Protein AF-A0A2D9FQQ4-F1 (afdb_monomer)

Solvent-accessible surface area (backbone atoms only — not comparable to full-atom values): 9667 Å² total; per-residue (Å²): 73,76,50,70,71,40,50,28,44,49,50,17,67,74,72,73,42,64,71,66,40,57,84,56,44,50,84,88,49,45,67,61,53,54,51,50,49,54,58,29,65,77,44,30,81,77,38,74,73,46,23,55,53,33,54,48,50,49,43,49,52,54,54,39,47,27,29,50,70,59,61,40,84,69,84,73,81,58,58,68,87,64,85,75,50,72,66,52,54,33,47,55,50,18,67,75,73,73,44,61,62,63,39,51,52,55,51,52,53,53,51,52,52,50,52,52,55,35,48,51,51,29,60,77,37,62,88,49,59,84,87,38,61,68,50,45,51,54,26,51,53,32,46,51,52,34,48,68,54,50,52,58,52,50,47,70,73,68,51,79,86,63,88,68,65,66,86,84,128

Structure (mmCIF, N/CA/C/O backbone):
data_AF-A0A2D9FQQ4-F1
#
_entry.id   AF-A0A2D9FQQ4-F1
#
loop_
_atom_site.group_PDB
_atom_site.id
_atom_site.type_symbol
_atom_site.label_atom_id
_atom_site.label_alt_id
_atom_site.label_comp_id
_atom_site.label_asym_id
_atom_site.label_entity_id
_atom_site.label_seq_id
_atom_site.pdbx_PDB_ins_code
_atom_site.Cartn_x
_atom_site.Cartn_y
_atom_site.Cartn_z
_atom_site.occupancy
_atom_site.B_iso_or_equiv
_atom_site.auth_seq_id
_atom_site.auth_comp_id
_atom_site.auth_asym_id
_atom_site.auth_atom_id
_atom_site.pdbx_PDB_model_num
ATOM 1 N N . MET A 1 1 ? -13.435 1.745 1.924 1.00 70.44 1 MET A N 1
ATOM 2 C CA . MET A 1 1 ? -13.498 1.678 3.393 1.00 70.44 1 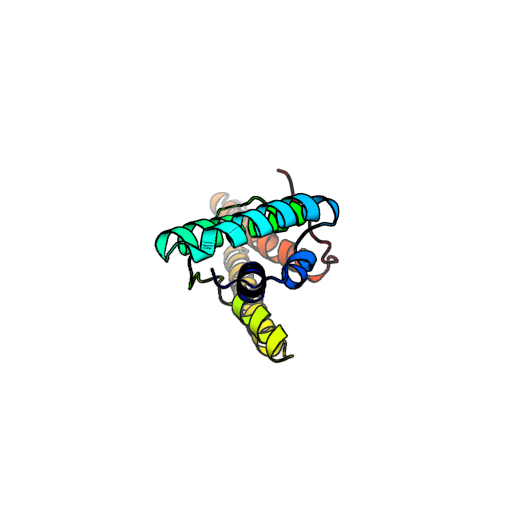MET A CA 1
ATOM 3 C C . MET A 1 1 ? -13.339 0.235 3.859 1.00 70.44 1 MET A C 1
ATOM 5 O O . MET A 1 1 ? -13.839 -0.103 4.917 1.00 70.44 1 MET A O 1
ATOM 9 N N . ASP A 1 2 ? -12.601 -0.590 3.109 1.00 77.31 2 ASP A N 1
ATOM 10 C CA . ASP A 1 2 ? -12.535 -2.038 3.360 1.00 77.31 2 ASP A CA 1
ATOM 11 C C . ASP A 1 2 ? -11.102 -2.498 3.645 1.00 77.31 2 ASP A C 1
ATOM 13 O O . ASP A 1 2 ? -10.856 -3.686 3.784 1.00 77.31 2 ASP A O 1
ATOM 17 N N . GLY A 1 3 ? -10.152 -1.558 3.711 1.00 82.69 3 GLY A N 1
ATOM 18 C CA . GLY A 1 3 ? -8.764 -1.868 4.032 1.00 82.69 3 GLY A CA 1
ATOM 19 C C . GLY A 1 3 ? -8.602 -2.261 5.505 1.00 82.69 3 GLY A C 1
ATOM 20 O O . GLY A 1 3 ? -9.404 -1.827 6.340 1.00 82.69 3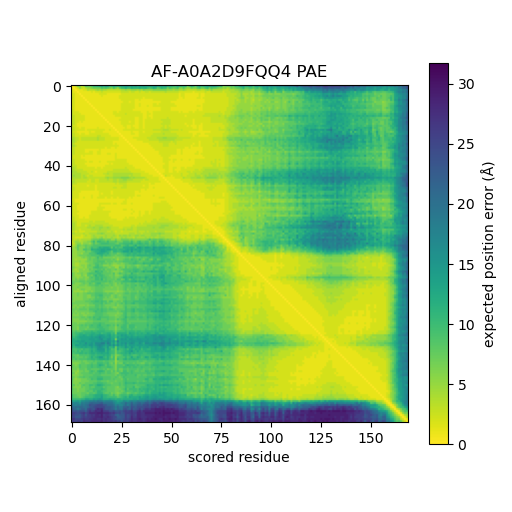 GLY A O 1
ATOM 21 N N . PRO A 1 4 ? -7.539 -3.006 5.841 1.00 88.12 4 PRO A N 1
ATOM 22 C CA . PRO A 1 4 ? -7.374 -3.641 7.151 1.00 88.12 4 PRO A CA 1
ATOM 23 C C . PRO A 1 4 ? -7.368 -2.637 8.316 1.00 88.12 4 PRO A C 1
ATOM 25 O O . PRO A 1 4 ? -7.992 -2.872 9.346 1.00 88.12 4 PRO A O 1
ATOM 28 N N . VAL A 1 5 ? -6.786 -1.451 8.113 1.00 93.38 5 VAL A N 1
ATOM 29 C CA . VAL A 1 5 ? -6.794 -0.352 9.097 1.00 93.38 5 VAL A CA 1
ATOM 30 C C . VAL A 1 5 ? -8.220 0.085 9.460 1.00 93.38 5 VAL A C 1
ATOM 32 O O . VAL A 1 5 ? -8.531 0.330 10.623 1.00 93.38 5 VAL A O 1
ATOM 35 N N . VAL A 1 6 ? -9.106 0.192 8.462 1.00 94.56 6 VAL A N 1
ATOM 36 C CA . VAL A 1 6 ? -10.500 0.615 8.677 1.00 94.56 6 VAL A CA 1
ATOM 37 C C . VAL A 1 6 ? -11.313 -0.510 9.312 1.00 94.56 6 VAL A C 1
ATOM 39 O O . VAL A 1 6 ? -12.157 -0.221 10.153 1.00 94.56 6 VAL A O 1
ATOM 42 N N . GLN A 1 7 ? -11.044 -1.771 8.967 1.00 93.38 7 GLN A N 1
ATOM 43 C CA . GLN A 1 7 ? -11.703 -2.926 9.586 1.00 93.38 7 GLN A CA 1
ATOM 44 C C . GLN A 1 7 ? -11.382 -3.036 11.086 1.00 93.38 7 GLN A C 1
ATOM 46 O O . GLN A 1 7 ? -12.281 -3.248 11.902 1.00 93.38 7 GLN A O 1
ATOM 51 N N . ASP A 1 8 ? -10.125 -2.816 11.478 1.00 96.75 8 ASP A N 1
ATOM 52 C CA . ASP A 1 8 ? -9.752 -2.784 12.896 1.00 96.75 8 ASP A CA 1
ATOM 53 C C . ASP A 1 8 ? -10.337 -1.561 13.616 1.00 96.75 8 ASP A C 1
ATOM 55 O O . ASP A 1 8 ? -10.793 -1.676 14.753 1.00 96.75 8 ASP A O 1
ATOM 59 N N . ALA A 1 9 ? -10.416 -0.404 12.949 1.00 97.56 9 ALA A N 1
ATOM 60 C CA . ALA A 1 9 ? -11.079 0.775 13.506 1.00 97.56 9 ALA A CA 1
ATOM 61 C C . ALA A 1 9 ? -12.597 0.573 13.687 1.00 97.56 9 ALA A C 1
ATOM 63 O O . ALA A 1 9 ? -13.163 1.024 14.683 1.00 97.56 9 ALA A O 1
ATOM 64 N N . GLN A 1 10 ? -13.263 -0.121 12.759 1.00 96.94 10 GLN A N 1
ATOM 65 C CA . GLN A 1 10 ? -14.665 -0.532 12.895 1.00 96.94 10 GLN A CA 1
ATOM 66 C C . GLN A 1 10 ? -14.841 -1.464 14.090 1.00 96.94 10 GLN A C 1
ATOM 68 O O . GLN A 1 10 ? -15.671 -1.190 14.955 1.00 96.94 10 GLN A O 1
ATOM 73 N N . THR A 1 11 ? -14.007 -2.503 14.171 1.00 97.50 11 THR A N 1
ATOM 74 C CA . THR A 1 11 ? -14.012 -3.463 15.281 1.00 97.50 11 THR A CA 1
ATOM 75 C C . THR A 1 11 ? -13.847 -2.742 16.614 1.00 97.50 11 THR A C 1
ATOM 77 O O . THR A 1 11 ? -14.638 -2.970 17.523 1.00 97.50 11 THR A O 1
ATOM 80 N N . ALA A 1 12 ? -12.893 -1.812 16.713 1.00 98.25 12 ALA A N 1
ATOM 81 C CA . ALA A 1 12 ? -12.661 -1.045 17.930 1.00 98.25 12 ALA A CA 1
ATOM 82 C C . ALA A 1 12 ? -13.887 -0.232 18.366 1.00 98.25 12 ALA A C 1
ATOM 84 O O . ALA A 1 12 ? -14.257 -0.231 19.540 1.00 98.25 12 ALA A O 1
ATOM 85 N N . LEU A 1 13 ? -14.562 0.440 17.427 1.00 98.19 13 LEU A N 1
ATOM 86 C CA . LEU A 1 13 ? -15.785 1.184 17.736 1.00 98.19 13 LEU A CA 1
ATOM 87 C C . LEU A 1 13 ? -16.946 0.264 18.135 1.00 98.19 13 LEU A C 1
ATOM 89 O O . LEU A 1 13 ? -17.755 0.635 18.985 1.00 98.19 13 LEU A O 1
ATOM 93 N N . GLU A 1 14 ? -17.072 -0.905 17.507 1.00 97.19 14 GLU A N 1
ATOM 94 C CA . GLU A 1 14 ? -18.126 -1.886 17.791 1.00 97.19 14 GLU A CA 1
ATOM 95 C C . GLU A 1 14 ? -17.964 -2.551 19.159 1.00 97.19 14 GLU A C 1
ATOM 97 O O . GLU A 1 14 ? -18.955 -2.735 19.868 1.00 97.19 14 GLU A O 1
ATOM 102 N N . THR A 1 15 ? -16.733 -2.885 19.545 1.00 97.56 15 THR A N 1
ATOM 103 C CA . THR A 1 15 ? -16.426 -3.538 20.824 1.00 97.56 15 THR A CA 1
ATOM 104 C C . THR A 1 15 ? -16.210 -2.549 21.965 1.00 97.56 15 THR A C 1
ATOM 106 O O . THR A 1 15 ? -16.318 -2.936 23.129 1.00 97.56 15 THR A O 1
ATOM 109 N N . GLY A 1 16 ? -15.909 -1.285 21.655 1.00 97.62 16 GLY A N 1
ATOM 110 C CA . GLY A 1 16 ? -15.450 -0.308 22.641 1.00 97.62 16 GLY A CA 1
ATOM 111 C C . GLY A 1 16 ? -14.020 -0.567 23.133 1.00 97.62 16 GLY A C 1
ATOM 112 O O . GLY A 1 16 ? -13.654 -0.064 24.192 1.00 97.62 16 GLY A O 1
ATOM 113 N N . ASP A 1 17 ? -13.222 -1.339 22.390 1.00 98.12 17 ASP A N 1
ATOM 114 C CA . ASP A 1 17 ? -11.833 -1.679 22.715 1.00 98.12 17 ASP A CA 1
ATOM 115 C C . ASP A 1 17 ? -10.881 -1.128 21.646 1.00 98.12 17 ASP A C 1
ATOM 117 O O . ASP A 1 17 ? -10.935 -1.542 20.491 1.00 98.12 17 ASP A O 1
ATOM 121 N N . LEU A 1 18 ? -9.985 -0.214 22.029 1.00 97.50 18 LEU A N 1
ATOM 122 C CA . LEU A 1 18 ? -9.053 0.431 21.102 1.00 97.50 18 LEU A CA 1
ATOM 123 C C . LEU A 1 18 ? -7.895 -0.480 20.654 1.00 97.50 18 LEU A C 1
ATOM 125 O O . LEU A 1 18 ? -7.237 -0.195 19.653 1.00 97.50 18 LEU A O 1
ATOM 129 N N . THR A 1 19 ? -7.658 -1.594 21.349 1.00 97.69 19 THR A N 1
ATOM 130 C CA . THR A 1 19 ? -6.504 -2.484 21.140 1.00 97.69 19 THR A CA 1
ATOM 131 C C . THR A 1 19 ? -6.244 -2.877 19.673 1.00 97.69 19 THR A C 1
ATOM 133 O O . THR A 1 19 ? -5.081 -2.841 19.263 1.00 97.69 19 THR A O 1
ATOM 136 N N . PRO A 1 20 ? -7.253 -3.199 18.831 1.00 97.19 20 PRO A N 1
ATOM 137 C CA . PRO A 1 20 ? -7.025 -3.556 17.426 1.00 97.19 20 PRO A CA 1
ATOM 138 C C . PRO A 1 20 ? -6.367 -2.448 16.591 1.00 97.19 20 PRO A C 1
ATOM 140 O O . PRO A 1 20 ? -5.702 -2.744 15.599 1.00 97.19 20 PRO A O 1
ATOM 143 N N . VAL A 1 21 ? -6.542 -1.181 16.983 1.00 97.62 21 VAL A N 1
ATOM 144 C CA . VAL A 1 21 ? -6.036 -0.009 16.256 1.00 97.62 21 VAL A CA 1
ATOM 145 C C . VAL A 1 21 ? -4.571 0.283 16.575 1.00 97.62 21 VAL A C 1
ATOM 147 O O . VAL A 1 21 ? -3.844 0.737 15.693 1.00 97.62 21 VAL A O 1
A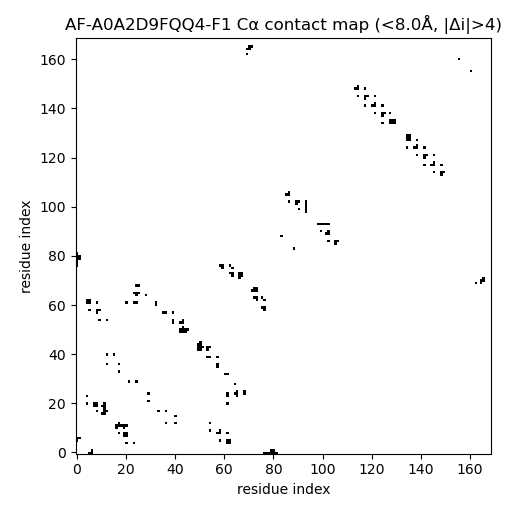TOM 150 N N . LEU A 1 22 ? -4.121 -0.004 17.801 1.00 96.69 22 LEU A N 1
ATOM 151 C CA . LEU A 1 22 ? -2.801 0.414 18.293 1.00 96.69 22 LEU A CA 1
ATOM 152 C C . LEU A 1 22 ? -1.640 -0.123 17.437 1.00 96.69 22 LEU A C 1
ATOM 154 O O . LEU A 1 22 ? -0.648 0.563 17.244 1.00 96.69 22 LEU A O 1
ATOM 158 N N . LYS A 1 23 ? -1.795 -1.299 16.814 1.00 95.38 23 LYS A N 1
ATOM 159 C CA . LYS A 1 23 ? -0.776 -1.888 15.920 1.00 95.38 23 LYS A CA 1
ATOM 160 C C . LYS A 1 23 ? -0.536 -1.114 14.612 1.00 95.38 23 LYS A C 1
ATOM 162 O O . LYS A 1 23 ? 0.406 -1.436 13.893 1.00 95.38 23 LYS A O 1
ATOM 167 N N . TRP A 1 24 ? -1.405 -0.166 14.256 1.00 96.81 24 TRP A N 1
ATOM 168 C CA . TRP A 1 24 ? -1.324 0.593 13.000 1.00 96.81 24 TRP A CA 1
ATOM 169 C C . TRP A 1 24 ? -0.663 1.966 13.151 1.00 96.81 24 TRP A C 1
ATOM 171 O O . TRP A 1 24 ? -0.436 2.637 12.143 1.00 96.81 24 TRP A O 1
ATOM 181 N N . ILE A 1 25 ? -0.389 2.394 14.380 1.00 96.62 25 ILE A N 1
ATOM 182 C CA . ILE A 1 25 ? 0.109 3.728 14.729 1.00 96.62 25 ILE A CA 1
ATOM 183 C C . ILE A 1 25 ? 1.398 3.608 15.552 1.00 96.62 25 ILE A C 1
ATOM 185 O O . ILE A 1 25 ? 1.776 2.510 15.953 1.00 96.62 25 ILE A O 1
ATOM 189 N N . THR A 1 26 ? 2.094 4.722 15.776 1.00 96.25 26 THR A N 1
ATOM 190 C CA . THR A 1 26 ? 3.249 4.757 16.691 1.00 96.25 26 THR A CA 1
ATOM 191 C C . THR A 1 26 ? 2.818 5.060 18.125 1.00 96.25 26 THR A C 1
ATOM 193 O O . THR A 1 26 ? 1.769 5.671 18.342 1.00 96.25 26 THR A O 1
ATOM 196 N N . ASP A 1 27 ? 3.662 4.709 19.099 1.00 95.56 27 ASP A N 1
ATOM 197 C CA . ASP A 1 27 ? 3.450 4.992 20.526 1.00 95.56 27 ASP A CA 1
ATOM 198 C C . ASP A 1 27 ? 3.165 6.488 20.784 1.00 95.56 27 ASP A C 1
ATOM 200 O O . ASP A 1 27 ? 2.337 6.851 21.618 1.00 95.56 27 ASP A O 1
ATOM 204 N N . GLU A 1 28 ? 3.803 7.396 20.035 1.00 95.56 28 GLU A N 1
ATOM 205 C CA . GLU A 1 28 ? 3.581 8.842 20.167 1.00 95.56 28 GLU A CA 1
ATOM 206 C C . GLU A 1 28 ? 2.205 9.302 19.660 1.00 95.56 28 GLU A C 1
ATOM 208 O O . GLU A 1 28 ? 1.737 10.378 20.040 1.00 95.56 28 GLU A O 1
ATOM 213 N N . GLN A 1 29 ? 1.565 8.518 18.790 1.00 97.25 29 GLN A N 1
ATOM 214 C CA . GLN A 1 29 ? 0.259 8.820 18.199 1.00 97.25 29 GLN A CA 1
ATOM 215 C C . GLN A 1 29 ? -0.908 8.295 19.050 1.00 97.25 29 GLN A C 1
ATOM 217 O O . GLN A 1 29 ? -2.042 8.743 18.861 1.00 97.25 29 GLN A O 1
ATOM 222 N N . GLU A 1 30 ? -0.656 7.381 19.995 1.00 97.38 30 GLU A N 1
ATOM 223 C CA . GLU A 1 30 ? -1.703 6.705 20.773 1.00 97.38 30 GLU A CA 1
ATOM 224 C C . GLU A 1 30 ? -2.620 7.680 21.517 1.00 97.38 30 GLU A C 1
ATOM 226 O O . GLU A 1 30 ? -3.840 7.547 21.446 1.00 97.38 30 GLU A O 1
ATOM 231 N N . ALA A 1 31 ? -2.057 8.708 22.159 1.00 97.56 31 ALA A N 1
ATOM 232 C CA . ALA A 1 31 ? -2.832 9.674 22.942 1.00 97.56 31 ALA A CA 1
ATOM 233 C C . ALA A 1 31 ? -3.863 10.446 22.093 1.00 97.56 31 ALA A C 1
ATOM 235 O O . ALA A 1 31 ? -4.962 10.761 22.562 1.00 97.56 31 ALA A O 1
ATOM 236 N N . GLU A 1 32 ? -3.527 10.751 20.834 1.00 97.62 32 GLU A N 1
ATOM 237 C CA . GLU A 1 32 ? -4.453 11.403 19.905 1.00 97.62 32 GLU A CA 1
ATOM 238 C C . GLU A 1 32 ? -5.597 10.455 19.530 1.00 97.62 32 GLU A C 1
ATOM 240 O O . GLU A 1 32 ? -6.768 10.839 19.577 1.00 97.62 32 GLU A O 1
ATOM 245 N N . VAL A 1 33 ? -5.268 9.202 19.206 1.00 98.00 33 VAL A N 1
ATOM 246 C CA . VAL A 1 33 ? -6.263 8.192 18.831 1.00 98.00 33 VAL A CA 1
ATOM 247 C C . VAL A 1 33 ? -7.190 7.868 19.997 1.00 98.00 33 VAL A C 1
ATOM 249 O O . VAL A 1 33 ? -8.401 7.805 19.794 1.00 98.00 33 VAL A O 1
ATOM 252 N N . GLU A 1 34 ? -6.658 7.719 21.209 1.00 98.31 34 GLU A N 1
ATOM 253 C CA . GLU A 1 34 ? -7.440 7.466 22.420 1.00 98.31 34 GLU A CA 1
ATOM 254 C C . GLU A 1 34 ? -8.431 8.601 22.703 1.00 98.31 34 GLU A C 1
ATOM 256 O O . GLU A 1 34 ? -9.594 8.351 23.029 1.00 98.31 34 GLU A O 1
ATOM 261 N N . THR A 1 35 ? -8.004 9.853 22.526 1.00 98.44 35 THR A N 1
ATOM 262 C CA . THR A 1 35 ? -8.880 11.019 22.700 1.00 98.44 35 THR A CA 1
ATOM 263 C C . THR A 1 35 ? -10.054 10.967 21.722 1.00 98.44 35 THR A C 1
ATOM 265 O O . THR A 1 35 ? -11.212 11.001 22.141 1.00 98.44 35 THR A O 1
ATOM 268 N N . VAL A 1 36 ? -9.772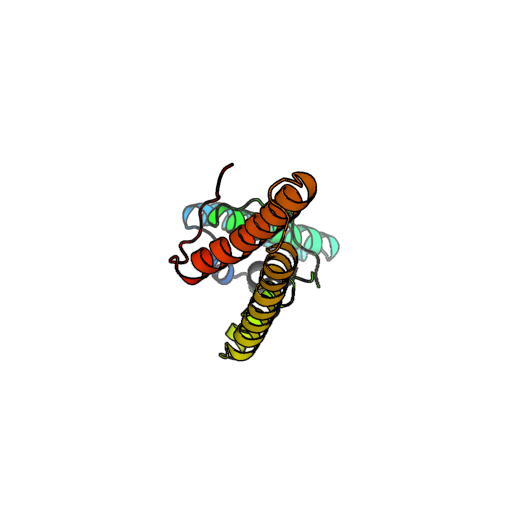 10.814 20.424 1.00 98.44 36 VAL A N 1
ATOM 269 C CA . VAL A 1 36 ? -10.817 10.774 19.387 1.00 98.44 36 VAL A CA 1
ATOM 270 C C . VAL A 1 36 ? -11.724 9.553 19.559 1.00 98.44 36 VAL A C 1
ATOM 272 O O . VAL A 1 36 ? -12.933 9.648 19.347 1.00 98.44 36 VAL A O 1
ATOM 275 N N . PHE A 1 37 ? -11.171 8.410 19.969 1.00 98.62 37 PHE A N 1
ATOM 276 C CA . PHE A 1 37 ? -11.934 7.194 20.232 1.00 98.62 37 PHE A CA 1
ATOM 277 C C . PHE A 1 37 ? -13.017 7.422 21.293 1.00 98.62 37 PHE A C 1
ATOM 279 O O . PHE A 1 37 ? -14.191 7.135 21.046 1.00 98.62 37 PHE A O 1
ATOM 286 N N . HIS A 1 38 ? -12.649 8.004 22.437 1.00 98.50 38 HIS A N 1
ATOM 287 C CA . HIS A 1 38 ? -13.597 8.315 23.506 1.00 98.50 38 HIS A CA 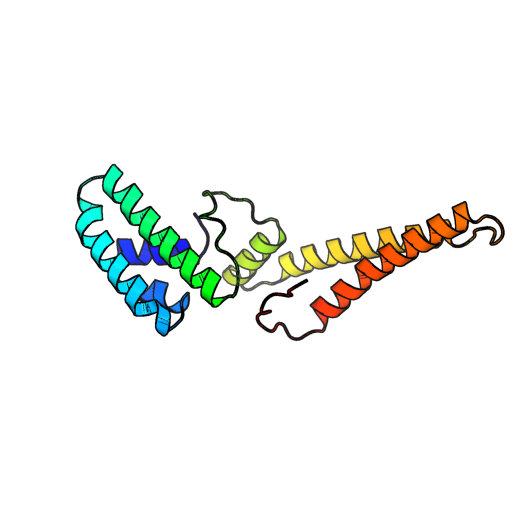1
ATOM 288 C C . HIS A 1 38 ? -14.652 9.341 23.071 1.00 98.50 38 HIS A C 1
ATOM 290 O O . HIS A 1 38 ? -15.846 9.120 23.282 1.00 98.50 38 HIS A O 1
ATOM 296 N N . GLU A 1 39 ? -14.243 10.419 22.392 1.00 98.19 39 GLU A N 1
ATOM 297 C CA . GLU A 1 39 ? -15.174 11.429 21.868 1.00 98.19 39 GLU A CA 1
ATOM 298 C C . GLU A 1 39 ? -16.208 10.822 20.906 1.00 98.19 39 GLU A C 1
ATOM 300 O O . GLU A 1 39 ? -17.389 11.183 20.935 1.00 98.19 39 GLU A O 1
ATOM 305 N N . VAL A 1 40 ? -15.786 9.875 20.064 1.00 98.44 40 VAL A N 1
ATOM 306 C CA . VAL A 1 40 ? -16.664 9.183 19.115 1.00 98.44 40 VAL A CA 1
ATOM 307 C C . VAL A 1 40 ? -17.625 8.239 19.836 1.00 98.44 40 VAL A C 1
ATOM 309 O O . VAL A 1 40 ? -18.822 8.260 19.528 1.00 98.44 40 VAL A O 1
ATOM 312 N N . LEU A 1 41 ? -17.160 7.459 20.818 1.00 98.06 41 LEU A N 1
ATOM 313 C CA . LEU A 1 41 ? -18.026 6.584 21.619 1.00 98.06 41 LEU A CA 1
ATOM 314 C C . LEU A 1 41 ? -19.139 7.366 22.341 1.00 98.06 41 LEU A C 1
ATOM 316 O O . LEU A 1 41 ? -20.289 6.919 22.350 1.00 98.06 41 LEU A O 1
ATOM 320 N N . ASP A 1 42 ? -18.840 8.565 22.848 1.00 97.94 42 ASP A N 1
ATOM 321 C CA . ASP A 1 42 ? -19.796 9.426 23.561 1.00 97.94 42 ASP A CA 1
ATOM 322 C C . ASP A 1 42 ? -20.958 9.934 22.689 1.00 97.94 42 ASP A C 1
ATOM 324 O O . ASP A 1 42 ? -22.047 10.264 23.188 1.00 97.94 42 ASP A O 1
ATOM 328 N N . ILE A 1 43 ? -20.744 10.053 21.375 1.00 97.44 43 ILE A N 1
ATOM 329 C CA . ILE A 1 43 ? -21.715 10.678 20.466 1.00 97.44 43 ILE A CA 1
ATOM 330 C C . ILE A 1 43 ? -22.323 9.713 19.453 1.00 97.44 43 ILE A C 1
ATOM 332 O O . ILE A 1 43 ? -23.458 9.948 19.028 1.00 97.44 43 ILE A O 1
ATOM 336 N N . ARG A 1 44 ? -21.634 8.627 19.079 1.00 97.00 44 ARG A N 1
ATOM 337 C CA . ARG A 1 44 ? -22.063 7.746 17.979 1.00 97.00 44 ARG A CA 1
ATOM 338 C C . ARG A 1 44 ? -23.426 7.093 18.218 1.00 97.00 44 ARG A C 1
ATOM 340 O O . ARG A 1 44 ? -24.171 6.869 17.272 1.00 97.00 44 ARG A O 1
ATOM 347 N N . GLY A 1 45 ? -23.813 6.887 19.478 1.00 95.06 45 GLY A N 1
ATOM 348 C CA . GLY A 1 45 ? -25.125 6.343 19.854 1.00 95.06 45 GLY A CA 1
ATOM 349 C C . GLY A 1 45 ? -26.312 7.308 19.706 1.00 95.06 45 GLY A C 1
ATOM 350 O O . GLY A 1 45 ? -27.453 6.901 19.909 1.00 95.06 45 GLY A O 1
ATOM 351 N N . LYS A 1 46 ? -26.093 8.586 19.358 1.00 96.50 46 LYS A N 1
ATOM 352 C CA . LYS A 1 46 ? -27.149 9.622 19.321 1.00 96.50 46 LYS A CA 1
ATOM 353 C C . LYS A 1 46 ? -28.000 9.619 18.040 1.00 96.5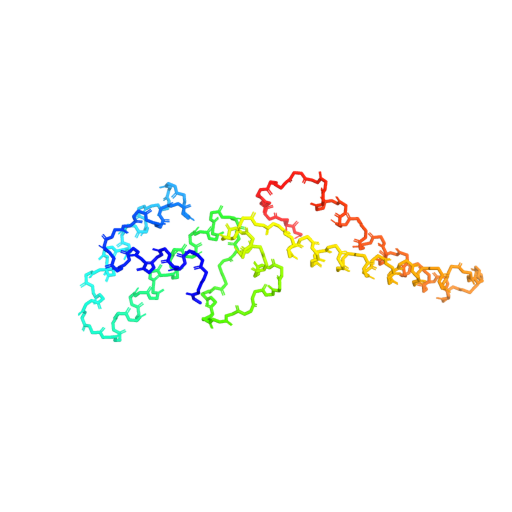0 46 LYS A C 1
ATOM 355 O O . LYS A 1 46 ? -28.856 10.488 17.875 1.00 96.50 46 LYS A O 1
ATOM 360 N N . GLY A 1 47 ? -27.783 8.658 17.143 1.00 96.94 47 GLY A N 1
ATOM 361 C CA . GLY A 1 47 ? -28.581 8.430 15.934 1.00 96.94 47 GLY A CA 1
ATOM 362 C C . GLY A 1 47 ? -27.724 8.139 14.702 1.00 96.94 47 GLY A C 1
ATOM 363 O O . GLY A 1 47 ? -26.548 8.488 14.659 1.00 96.94 47 GLY A O 1
ATOM 364 N N . GLU A 1 48 ? -28.328 7.552 13.666 1.00 96.00 48 GLU A N 1
ATOM 365 C CA . GLU A 1 48 ? -27.600 7.022 12.497 1.00 96.00 48 GLU A CA 1
ATOM 366 C C . GLU A 1 48 ? -26.735 8.061 11.767 1.00 96.00 48 GLU A C 1
ATOM 368 O O . GLU A 1 48 ? -25.624 7.761 11.333 1.00 96.00 48 GLU A O 1
ATOM 373 N N . ASN A 1 49 ? -27.219 9.298 11.619 1.00 96.25 49 ASN A N 1
ATOM 374 C CA . ASN A 1 49 ? -26.442 10.354 10.962 1.00 96.25 49 ASN A CA 1
ATOM 375 C C . ASN A 1 49 ? -25.243 10.795 11.811 1.00 96.25 49 ASN A C 1
ATOM 377 O O . ASN A 1 49 ? -24.188 11.091 11.258 1.00 96.25 49 ASN A O 1
ATOM 381 N N . VAL A 1 50 ? -25.397 10.820 13.140 1.00 97.31 50 VAL A N 1
ATOM 382 C CA . VAL A 1 50 ? -24.301 11.150 14.061 1.00 97.31 50 VAL A CA 1
ATOM 383 C C . VAL A 1 50 ? -23.270 10.030 14.045 1.00 97.31 50 VAL A C 1
ATOM 385 O O . VAL A 1 50 ? -22.088 10.314 13.889 1.00 97.31 50 VAL A O 1
ATOM 388 N N . GLN A 1 51 ? -23.720 8.773 14.101 1.00 97.06 51 GLN A N 1
ATOM 389 C CA . GLN A 1 51 ? -22.862 7.598 13.990 1.00 97.06 51 GLN A CA 1
ATOM 390 C C . GLN A 1 51 ? -22.010 7.644 12.721 1.00 97.06 51 GLN A C 1
ATOM 392 O O . GLN A 1 51 ? -20.794 7.552 12.799 1.00 97.06 51 GLN A O 1
ATOM 397 N N . LYS A 1 52 ? -22.620 7.870 11.550 1.00 95.62 52 LYS A N 1
ATOM 398 C CA . LYS A 1 52 ? -21.883 7.922 10.276 1.00 95.62 52 LYS A CA 1
ATOM 399 C C . LYS A 1 52 ? -20.789 8.988 10.260 1.00 95.62 52 LYS A C 1
ATOM 401 O O . LYS A 1 52 ? -19.726 8.748 9.696 1.00 95.62 52 LYS A O 1
ATOM 406 N N . VAL A 1 53 ? -21.051 10.164 10.829 1.00 97.44 53 VAL A N 1
ATOM 407 C CA . VAL A 1 53 ? -20.071 11.260 10.879 1.00 97.44 53 VAL A CA 1
ATOM 408 C C . VAL A 1 53 ? -18.969 10.964 11.896 1.00 97.44 53 VAL A C 1
ATOM 410 O O . VAL A 1 53 ? -17.799 11.153 11.579 1.00 97.44 53 VAL A O 1
ATOM 413 N N . ALA A 1 54 ? -19.331 10.473 13.082 1.00 97.88 54 ALA A N 1
ATOM 414 C CA . ALA A 1 54 ? -18.390 10.160 14.154 1.00 97.88 54 ALA A CA 1
ATOM 415 C C . ALA A 1 54 ? -17.474 8.981 13.781 1.00 97.88 54 ALA A C 1
ATOM 417 O O . ALA A 1 54 ? -16.254 9.103 13.852 1.00 97.88 54 ALA A O 1
ATOM 418 N N . ASP A 1 55 ? -18.049 7.884 13.281 1.00 97.56 55 ASP A N 1
ATOM 419 C CA . ASP A 1 55 ? -17.302 6.706 12.836 1.00 97.56 55 ASP A CA 1
ATOM 420 C C . ASP A 1 55 ? -16.355 7.083 11.682 1.00 97.56 55 ASP A C 1
ATOM 422 O O . ASP A 1 55 ? -15.170 6.754 11.706 1.00 97.56 55 ASP A O 1
ATOM 426 N N . ARG A 1 56 ? -16.832 7.870 10.704 1.00 96.25 56 ARG A N 1
ATOM 427 C CA . ARG A 1 56 ? -15.979 8.371 9.617 1.00 96.25 56 ARG A CA 1
ATOM 428 C C . ARG A 1 56 ? -14.829 9.233 10.134 1.00 96.25 56 ARG A C 1
ATOM 430 O O . ARG A 1 56 ? -13.716 9.075 9.645 1.00 96.25 56 ARG A O 1
ATOM 437 N N . HIS A 1 57 ? -15.081 10.126 11.089 1.00 97.44 57 HIS A N 1
ATOM 438 C CA . HIS A 1 57 ? -14.030 10.951 11.681 1.00 97.44 57 HIS A CA 1
ATOM 439 C C . HIS A 1 57 ? -12.937 10.089 12.326 1.00 97.44 57 HIS A C 1
ATOM 441 O O . HIS A 1 57 ? -11.755 10.320 12.073 1.00 97.44 57 HIS A O 1
ATOM 447 N N . PHE A 1 58 ? -13.322 9.048 13.070 1.00 98.31 58 PHE A N 1
ATOM 448 C CA . PHE A 1 58 ? -12.367 8.102 13.644 1.00 98.31 58 PHE A CA 1
ATOM 449 C C . PHE A 1 58 ? -11.538 7.398 12.562 1.00 98.31 58 PHE A C 1
ATOM 451 O O . PHE A 1 58 ? -10.310 7.379 12.635 1.00 98.31 58 PHE A O 1
ATOM 458 N N . PHE A 1 59 ? -12.188 6.891 11.511 1.00 97.69 59 PHE A N 1
ATOM 459 C CA . PHE A 1 59 ? -11.497 6.215 10.409 1.00 97.69 59 PHE A CA 1
ATOM 460 C C . PHE A 1 59 ? -10.503 7.141 9.697 1.00 97.69 59 PHE A C 1
ATOM 462 O O . PHE A 1 59 ? -9.383 6.730 9.400 1.00 97.69 59 PHE A O 1
ATOM 469 N N . GLU A 1 60 ? -10.889 8.393 9.429 1.00 96.75 60 GLU A N 1
ATOM 470 C CA . GLU A 1 60 ? -10.009 9.393 8.814 1.00 96.75 60 GLU A CA 1
ATOM 471 C C . GLU A 1 60 ? -8.782 9.677 9.695 1.00 96.75 60 GLU A C 1
ATOM 473 O O . GLU A 1 60 ? -7.668 9.763 9.176 1.00 96.75 60 GLU A O 1
ATOM 478 N N . THR A 1 61 ? -8.967 9.770 11.016 1.00 97.88 61 TH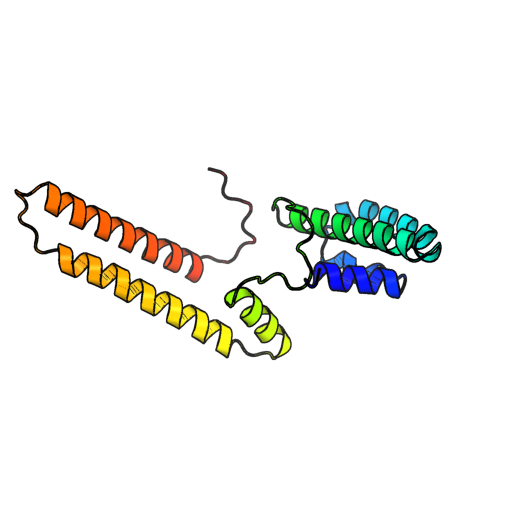R A N 1
ATOM 479 C CA . THR A 1 61 ? -7.880 9.982 11.983 1.00 97.88 61 THR A CA 1
ATOM 480 C C . THR A 1 61 ? -6.900 8.813 12.000 1.00 97.88 61 THR A C 1
ATOM 482 O O . THR A 1 61 ? -5.706 9.032 11.791 1.00 97.88 61 THR A O 1
ATOM 485 N N . VAL A 1 62 ? -7.383 7.578 12.169 1.00 97.62 62 VAL A N 1
ATOM 486 C CA . VAL A 1 62 ? -6.517 6.388 12.230 1.00 97.62 62 VAL A CA 1
ATOM 487 C C . VAL A 1 62 ? -5.755 6.197 10.918 1.00 97.62 62 VAL A C 1
ATOM 489 O O . VAL A 1 62 ? -4.541 6.012 10.928 1.00 97.62 62 VAL A O 1
ATOM 492 N N . VAL A 1 63 ? -6.431 6.317 9.769 1.00 96.38 63 VAL A N 1
ATOM 493 C CA . VAL A 1 63 ? -5.777 6.161 8.459 1.00 96.38 63 VAL A CA 1
ATOM 494 C C . VAL A 1 63 ? -4.744 7.259 8.214 1.00 96.38 63 VAL A C 1
ATOM 496 O O . VAL A 1 63 ? -3.680 6.977 7.666 1.00 96.38 63 VAL A O 1
ATOM 499 N N . ARG A 1 64 ? -5.013 8.506 8.619 1.00 97.19 64 ARG A N 1
ATOM 500 C CA . ARG A 1 64 ? -4.032 9.593 8.505 1.00 97.19 64 ARG A CA 1
ATOM 501 C C . ARG A 1 64 ? -2.784 9.312 9.342 1.00 97.19 64 ARG A C 1
ATOM 503 O O . ARG A 1 64 ? -1.683 9.501 8.831 1.00 97.19 64 ARG A O 1
ATOM 510 N N . LEU A 1 65 ? -2.950 8.885 10.593 1.00 97.06 65 LEU A N 1
ATOM 511 C CA . LEU A 1 65 ? -1.835 8.631 11.511 1.00 97.06 65 LEU A CA 1
ATOM 512 C C . LEU A 1 65 ? -0.997 7.428 11.075 1.00 97.06 65 LEU A C 1
ATOM 514 O O . LEU A 1 65 ? 0.225 7.539 11.013 1.00 97.06 65 LEU A O 1
ATOM 518 N N . HIS A 1 66 ? -1.644 6.347 10.641 1.00 95.94 66 HIS A N 1
ATOM 519 C CA . HIS A 1 66 ? -0.975 5.198 10.031 1.00 95.94 66 HIS A CA 1
ATOM 520 C C . HIS A 1 66 ? -0.132 5.604 8.812 1.00 95.94 66 HIS A C 1
ATOM 522 O O . HIS A 1 66 ? 1.059 5.311 8.727 1.00 95.94 66 HIS A O 1
ATOM 528 N N . ARG A 1 67 ? -0.716 6.391 7.897 1.00 93.81 67 ARG A N 1
ATOM 529 C CA . ARG A 1 67 ? -0.007 6.881 6.705 1.00 93.81 67 ARG A CA 1
ATOM 530 C C . ARG A 1 67 ? 1.181 7.765 7.074 1.00 93.81 67 ARG A C 1
ATOM 532 O O . ARG A 1 67 ? 2.231 7.646 6.450 1.00 93.81 67 ARG A O 1
ATOM 539 N N . GLN A 1 68 ? 1.030 8.604 8.098 1.00 93.00 68 GLN A N 1
ATOM 540 C CA . GLN A 1 68 ? 2.113 9.417 8.643 1.00 93.00 68 GLN A CA 1
ATOM 541 C C . GLN A 1 68 ? 3.238 8.558 9.241 1.00 93.00 68 GLN A C 1
ATOM 543 O O . GLN A 1 68 ? 4.402 8.881 9.015 1.00 93.00 68 GLN A O 1
ATOM 548 N N . ALA A 1 69 ? 2.914 7.469 9.946 1.00 90.38 69 ALA A N 1
ATOM 549 C CA . ALA A 1 69 ? 3.898 6.525 10.483 1.00 90.38 69 ALA A CA 1
ATOM 550 C C . ALA A 1 69 ? 4.700 5.829 9.367 1.00 90.38 69 ALA A C 1
ATOM 552 O O . ALA A 1 69 ? 5.888 5.566 9.521 1.00 90.38 69 ALA A O 1
ATOM 553 N N . GLU A 1 70 ? 4.082 5.617 8.204 1.00 87.88 70 GLU A N 1
ATOM 554 C CA . GLU A 1 70 ? 4.748 5.112 6.997 1.00 87.88 70 GLU A CA 1
ATOM 555 C C . GLU A 1 70 ? 5.485 6.195 6.183 1.00 87.88 70 GLU A C 1
ATOM 557 O O . GLU A 1 70 ? 6.008 5.904 5.109 1.00 87.88 70 GLU A O 1
ATOM 562 N N . GLY A 1 71 ? 5.492 7.458 6.628 1.00 88.12 71 GLY A N 1
ATOM 563 C CA . GLY A 1 71 ? 6.082 8.572 5.875 1.00 88.12 71 GLY A CA 1
ATOM 564 C C . GLY A 1 71 ? 5.336 8.914 4.576 1.00 88.12 71 GLY A C 1
ATOM 565 O O . GLY A 1 71 ? 5.903 9.529 3.673 1.00 88.12 71 GLY A O 1
ATOM 566 N N . ALA A 1 72 ? 4.067 8.519 4.460 1.00 87.88 72 ALA A N 1
ATOM 567 C CA . ALA A 1 72 ? 3.252 8.668 3.262 1.00 87.88 72 ALA A CA 1
ATOM 568 C C . ALA A 1 72 ? 2.142 9.723 3.435 1.00 87.88 72 ALA A C 1
ATOM 570 O O . ALA A 1 72 ? 1.562 9.866 4.515 1.00 87.88 72 ALA A O 1
ATOM 571 N N . PRO A 1 73 ? 1.766 10.447 2.365 1.00 87.50 73 PRO A N 1
ATOM 572 C CA . PRO A 1 73 ? 0.711 11.448 2.445 1.00 87.50 73 PRO A CA 1
ATOM 573 C C . PRO A 1 73 ? -0.672 10.809 2.631 1.00 87.50 73 PRO A C 1
ATOM 575 O O . PRO A 1 73 ? -1.030 9.819 1.984 1.00 87.50 73 PRO A O 1
ATOM 578 N N . TYR A 1 74 ? -1.506 11.437 3.458 1.00 90.94 74 TYR A N 1
ATOM 579 C CA . TYR A 1 74 ? -2.920 11.093 3.558 1.00 90.94 74 TYR A CA 1
ATOM 580 C C . TYR A 1 74 ? -3.701 11.664 2.364 1.00 90.94 74 TYR A C 1
ATOM 582 O O . TYR A 1 74 ? -3.730 12.873 2.148 1.00 90.94 74 TYR A O 1
ATOM 590 N N . THR A 1 75 ? -4.363 10.793 1.594 1.00 89.25 75 THR A N 1
ATOM 591 C CA . THR A 1 75 ? -5.129 11.169 0.384 1.00 89.25 75 THR A CA 1
ATOM 592 C C . THR A 1 75 ? -6.639 10.959 0.533 1.00 89.25 75 THR A C 1
ATOM 594 O O . THR A 1 75 ? -7.351 10.798 -0.461 1.00 89.25 75 THR A O 1
ATOM 597 N N . GLY A 1 76 ? -7.133 10.954 1.773 1.00 90.12 76 GLY A N 1
ATOM 598 C CA . GLY A 1 76 ? -8.528 10.657 2.089 1.00 90.12 76 GLY A CA 1
ATOM 599 C C . GLY A 1 76 ? -8.808 9.160 2.247 1.00 90.12 76 GLY A C 1
ATOM 600 O O . GLY A 1 76 ? -8.048 8.307 1.781 1.00 90.12 76 GLY A O 1
ATOM 601 N N . LEU A 1 77 ? -9.942 8.837 2.873 1.00 88.50 77 LEU A N 1
ATOM 602 C CA . LEU A 1 77 ? -10.469 7.475 2.880 1.00 88.50 77 LEU A CA 1
ATOM 603 C C . LEU A 1 77 ? -10.874 7.057 1.471 1.00 88.50 77 LEU A C 1
ATOM 605 O O . LEU A 1 77 ? -11.652 7.736 0.795 1.00 88.50 77 LEU A O 1
ATOM 609 N N . LYS A 1 78 ? -10.385 5.895 1.042 1.00 84.81 78 LYS A N 1
ATOM 610 C CA . LYS A 1 78 ? -10.819 5.298 -0.219 1.00 84.81 78 LYS A CA 1
ATOM 611 C C . LYS A 1 78 ? -12.262 4.781 -0.081 1.00 84.81 78 LYS A C 1
ATOM 613 O O . LYS A 1 78 ? -12.589 4.192 0.960 1.00 84.81 78 LYS A O 1
ATOM 618 N N . PRO A 1 79 ? -13.137 4.979 -1.088 1.00 82.38 79 PRO A N 1
ATOM 619 C CA . PRO A 1 79 ? -14.492 4.424 -1.092 1.00 82.38 79 PRO A CA 1
ATOM 620 C C . PRO A 1 79 ? -14.513 2.912 -0.836 1.00 82.38 79 PRO A C 1
ATOM 622 O O . PRO A 1 79 ? -13.517 2.219 -1.045 1.00 82.38 79 PRO A O 1
ATOM 625 N N . ALA A 1 80 ? -15.627 2.386 -0.328 1.00 75.81 80 ALA A N 1
ATOM 626 C CA . ALA A 1 80 ? -15.822 0.935 -0.308 1.00 75.81 80 ALA A CA 1
ATOM 627 C C . ALA A 1 80 ? -15.838 0.386 -1.746 1.00 75.81 80 ALA A C 1
ATOM 629 O O . ALA A 1 80 ? -16.321 1.069 -2.650 1.00 75.81 80 ALA A O 1
ATOM 630 N N . GLY A 1 81 ? -15.267 -0.798 -1.956 1.00 75.00 81 GLY A N 1
ATOM 631 C CA . GLY A 1 81 ? -15.091 -1.408 -3.274 1.00 75.00 81 GLY A CA 1
ATOM 632 C C . GLY A 1 81 ? -14.058 -0.708 -4.162 1.00 75.00 81 GLY A C 1
ATOM 633 O O . GLY A 1 81 ? -14.154 -0.795 -5.383 1.00 75.00 81 GLY A O 1
ATOM 634 N N . THR A 1 82 ? -13.100 0.025 -3.579 1.00 79.19 82 THR A N 1
ATOM 635 C CA . THR A 1 82 ? -11.980 0.576 -4.360 1.00 79.19 82 THR A CA 1
ATOM 636 C C . THR A 1 82 ? -11.165 -0.571 -4.944 1.00 79.19 82 THR A C 1
ATOM 638 O O . THR A 1 82 ? -10.694 -1.427 -4.204 1.00 79.19 82 THR A O 1
ATOM 641 N N . ASP A 1 83 ? -10.982 -0.562 -6.263 1.00 80.88 83 ASP A N 1
ATOM 642 C CA . ASP A 1 83 ? -10.072 -1.479 -6.939 1.00 80.88 83 ASP A CA 1
ATOM 643 C C . ASP A 1 83 ? -8.624 -1.053 -6.656 1.00 80.88 83 ASP A C 1
ATOM 645 O O . ASP A 1 83 ? -8.155 -0.021 -7.143 1.00 80.88 83 ASP A O 1
ATOM 649 N N . PHE A 1 84 ? -7.937 -1.828 -5.817 1.00 78.12 84 PHE A N 1
ATOM 650 C CA . PHE A 1 84 ? -6.514 -1.654 -5.512 1.00 78.12 84 PHE A CA 1
ATOM 651 C C . PHE A 1 84 ? -5.606 -2.327 -6.553 1.00 78.12 84 PHE A C 1
ATOM 653 O O . PHE A 1 84 ? -4.380 -2.255 -6.465 1.00 78.12 84 PHE A O 1
ATOM 660 N N . GLY A 1 85 ? -6.203 -2.933 -7.578 1.00 86.06 85 GLY A N 1
ATOM 661 C CA . GLY A 1 85 ? -5.519 -3.655 -8.627 1.00 86.06 85 GLY A CA 1
ATOM 662 C C . GLY A 1 85 ? -5.188 -5.095 -8.230 1.00 86.06 85 GLY A C 1
ATOM 663 O O . GLY A 1 85 ? -5.128 -5.451 -7.051 1.00 86.06 85 GLY A O 1
ATOM 664 N N . PRO A 1 86 ? -4.900 -5.941 -9.231 1.00 89.00 86 PRO A N 1
ATOM 665 C CA . PRO A 1 86 ? -4.797 -7.385 -9.046 1.00 89.00 86 PRO A CA 1
ATOM 666 C C . PRO A 1 86 ? -3.624 -7.805 -8.152 1.00 89.00 86 PRO A C 1
ATOM 668 O O . PRO A 1 86 ? -3.681 -8.865 -7.542 1.00 89.00 86 PRO A O 1
ATOM 671 N N . ALA A 1 87 ? -2.563 -6.995 -8.063 1.00 90.62 87 ALA A N 1
ATOM 672 C CA . ALA A 1 87 ? -1.385 -7.326 -7.263 1.00 90.62 87 ALA A CA 1
ATOM 673 C C . ALA A 1 87 ? -1.647 -7.207 -5.758 1.00 90.62 87 ALA A C 1
ATOM 675 O O . ALA A 1 87 ? -1.225 -8.080 -5.008 1.00 90.62 87 ALA A O 1
ATOM 676 N N . ILE A 1 88 ? -2.357 -6.156 -5.332 1.00 87.69 88 ILE A N 1
ATOM 677 C CA . ILE A 1 88 ? -2.707 -5.955 -3.921 1.00 87.69 88 ILE A CA 1
ATOM 678 C C . ILE A 1 88 ? -3.748 -6.992 -3.505 1.00 87.69 88 ILE A C 1
ATOM 680 O O . ILE A 1 88 ? -3.545 -7.677 -2.512 1.00 87.69 88 ILE A O 1
ATOM 684 N N . THR A 1 89 ? -4.789 -7.197 -4.319 1.00 87.56 89 THR A N 1
ATOM 685 C CA . THR A 1 89 ? -5.802 -8.229 -4.052 1.00 87.56 89 THR A CA 1
ATOM 686 C C . THR A 1 89 ? -5.185 -9.621 -3.910 1.00 87.56 89 THR A C 1
ATOM 688 O O . THR A 1 89 ? -5.456 -10.303 -2.929 1.00 87.56 89 THR A O 1
ATOM 691 N N . ALA A 1 90 ? -4.305 -10.029 -4.832 1.00 91.62 90 ALA A N 1
ATOM 692 C CA . ALA A 1 90 ? -3.642 -11.329 -4.735 1.00 91.62 90 ALA A CA 1
ATOM 693 C C . ALA A 1 90 ? -2.721 -11.432 -3.505 1.00 91.62 90 ALA A C 1
ATOM 695 O O . ALA A 1 90 ? -2.573 -12.515 -2.944 1.00 91.62 90 ALA A O 1
ATOM 696 N N . ALA A 1 91 ? -2.084 -10.330 -3.090 1.00 91.94 91 ALA A N 1
ATOM 697 C CA . ALA A 1 91 ? -1.230 -10.309 -1.905 1.00 91.94 91 ALA A CA 1
ATOM 698 C C . ALA A 1 91 ? -2.039 -10.467 -0.610 1.00 91.94 91 ALA A C 1
ATOM 700 O O . ALA A 1 91 ? -1.638 -11.248 0.251 1.00 91.94 91 ALA A O 1
ATOM 701 N N . ASP A 1 92 ? -3.185 -9.793 -0.501 1.00 88.44 92 ASP A N 1
ATOM 702 C CA . ASP A 1 92 ? -4.099 -9.944 0.635 1.00 88.44 92 ASP A CA 1
ATOM 703 C C . ASP A 1 92 ? -4.632 -11.386 0.714 1.00 88.44 92 ASP A C 1
ATOM 705 O O . ASP A 1 92 ? -4.525 -12.035 1.756 1.00 88.44 92 ASP A O 1
ATOM 709 N N . GLU A 1 93 ? -5.097 -11.947 -0.409 1.00 89.62 93 GLU A N 1
ATOM 710 C CA . GLU A 1 93 ? -5.562 -13.340 -0.475 1.00 89.62 93 GLU A CA 1
ATOM 711 C C . GLU A 1 93 ? -4.456 -14.339 -0.099 1.00 89.62 93 GLU A C 1
ATOM 713 O O . GLU A 1 93 ? -4.719 -15.317 0.603 1.00 89.62 93 GLU A O 1
ATOM 718 N N . ALA A 1 94 ? -3.210 -14.090 -0.520 1.00 95.00 94 ALA A N 1
ATOM 719 C CA . ALA A 1 94 ? -2.064 -14.931 -0.182 1.00 95.00 94 ALA A CA 1
ATOM 720 C C . ALA A 1 94 ? -1.782 -14.977 1.328 1.00 95.00 94 ALA A C 1
ATOM 722 O O . ALA A 1 94 ? -1.367 -16.018 1.845 1.00 95.00 94 ALA A O 1
ATOM 723 N N . LEU A 1 95 ? -2.008 -13.869 2.042 1.00 92.56 95 LEU A N 1
ATOM 724 C CA . LEU A 1 95 ? -1.882 -13.818 3.499 1.00 92.56 95 LEU A CA 1
ATOM 725 C C . LEU A 1 95 ? -3.001 -14.604 4.190 1.00 92.56 95 LEU A C 1
ATOM 727 O O . LEU A 1 95 ? -2.739 -15.298 5.172 1.00 92.56 95 LEU A O 1
ATOM 731 N N . GLU A 1 96 ? -4.225 -14.537 3.667 1.00 89.38 96 GLU A N 1
ATOM 732 C CA . GLU A 1 96 ? -5.375 -15.256 4.223 1.00 89.38 96 GLU A CA 1
ATOM 733 C C . GLU A 1 96 ? -5.293 -16.771 3.997 1.00 89.38 96 GLU A C 1
ATOM 735 O O . GLU A 1 96 ? -5.568 -17.563 4.902 1.00 89.38 96 GLU A O 1
ATOM 740 N N . ASN A 1 97 ? -4.917 -17.194 2.788 1.00 93.69 97 ASN A N 1
ATOM 741 C CA . ASN A 1 97 ? -4.903 -18.604 2.397 1.00 93.69 97 ASN A CA 1
ATOM 742 C C . ASN A 1 97 ? -3.537 -19.291 2.605 1.00 93.69 97 ASN A C 1
ATOM 744 O O . ASN A 1 97 ? -3.439 -20.515 2.476 1.00 93.69 97 ASN A O 1
ATOM 748 N N . GLY A 1 98 ? -2.492 -18.525 2.935 1.00 95.44 98 GLY A N 1
ATOM 749 C CA . GLY A 1 98 ? -1.133 -19.019 3.161 1.00 95.44 98 GLY A CA 1
ATOM 750 C C . GLY A 1 98 ? -0.398 -19.468 1.891 1.00 95.44 98 GLY A C 1
ATOM 751 O O . GLY A 1 98 ? 0.503 -20.304 1.976 1.00 95.44 98 GLY A O 1
ATOM 752 N N . SER A 1 99 ? -0.775 -18.961 0.714 1.00 96.81 99 SER A N 1
ATOM 753 C CA . SER A 1 99 ? -0.234 -19.366 -0.587 1.00 96.81 99 SER A CA 1
ATOM 754 C C . SER A 1 99 ? 0.158 -18.171 -1.453 1.00 96.81 99 SER A C 1
ATOM 756 O O . SER A 1 99 ? -0.674 -17.389 -1.894 1.00 96.81 99 SER A O 1
ATOM 758 N N . LEU A 1 100 ? 1.439 -18.099 -1.821 1.00 96.19 100 LEU A N 1
ATOM 759 C CA . LEU A 1 100 ? 1.975 -17.073 -2.726 1.00 96.19 100 LEU A CA 1
ATOM 760 C C . LEU A 1 100 ? 1.709 -17.369 -4.219 1.00 96.19 100 LEU A C 1
ATOM 762 O O . LEU A 1 100 ? 2.193 -16.646 -5.087 1.00 96.19 100 LEU A O 1
ATOM 766 N N . ALA A 1 101 ? 1.005 -18.455 -4.551 1.00 96.88 101 ALA A N 1
ATOM 767 C CA . ALA A 1 101 ? 0.926 -18.964 -5.923 1.00 96.88 101 ALA A CA 1
ATOM 768 C C . ALA A 1 101 ? 0.386 -17.928 -6.928 1.00 96.88 101 ALA A C 1
ATOM 770 O O . ALA A 1 101 ? 1.008 -17.712 -7.972 1.00 96.88 101 ALA A O 1
ATOM 771 N N . ASP A 1 102 ? -0.715 -17.255 -6.588 1.00 95.12 102 ASP A N 1
ATOM 772 C CA . ASP A 1 102 ? -1.368 -16.292 -7.480 1.00 95.12 102 ASP A CA 1
ATOM 773 C C . ASP A 1 102 ? -0.555 -14.999 -7.615 1.00 95.12 102 ASP A C 1
ATOM 775 O O . ASP A 1 102 ? -0.368 -14.500 -8.727 1.00 95.12 102 ASP A O 1
ATOM 779 N N . VAL A 1 103 ? 0.034 -14.514 -6.515 1.00 97.12 103 VAL A N 1
ATOM 780 C CA . VAL A 1 103 ? 0.972 -13.376 -6.523 1.00 97.12 103 VAL A CA 1
ATOM 781 C C . VAL A 1 103 ? 2.156 -13.670 -7.439 1.00 97.12 103 VAL A C 1
ATOM 783 O O . VAL A 1 103 ? 2.485 -12.874 -8.320 1.00 97.12 103 VAL A O 1
ATOM 786 N N . HIS A 1 104 ? 2.779 -14.839 -7.267 1.00 96.38 104 HIS A N 1
ATOM 787 C CA . HIS A 1 104 ? 3.913 -15.263 -8.077 1.00 96.38 104 HIS A CA 1
ATOM 788 C C . HIS A 1 104 ? 3.537 -15.338 -9.560 1.00 96.38 104 HIS A C 1
ATOM 790 O O . HIS A 1 104 ? 4.235 -14.772 -10.402 1.00 96.38 104 HIS A O 1
ATOM 796 N N . GLN A 1 105 ? 2.422 -15.994 -9.897 1.00 96.88 105 GLN A N 1
ATOM 797 C CA . GLN A 1 105 ? 1.977 -16.120 -11.283 1.00 96.88 105 GLN A CA 1
ATOM 798 C C . GLN A 1 105 ? 1.704 -14.753 -11.921 1.00 96.88 105 GLN A C 1
ATOM 800 O O . GLN A 1 105 ? 2.134 -14.507 -13.052 1.00 96.88 105 GLN A O 1
ATOM 805 N N . LEU A 1 106 ? 1.002 -13.871 -11.207 1.00 97.00 106 LEU A N 1
ATOM 806 C CA . LEU A 1 106 ? 0.646 -12.543 -11.689 1.00 97.00 106 LEU A CA 1
ATOM 807 C C . LEU A 1 106 ? 1.895 -11.702 -11.982 1.00 97.00 106 LEU A C 1
ATOM 809 O O . LEU A 1 106 ? 2.022 -11.153 -13.081 1.00 97.00 106 LEU A O 1
ATOM 813 N N . LEU A 1 107 ? 2.826 -11.634 -11.025 1.00 96.38 107 LEU A N 1
ATOM 814 C CA . LEU A 1 107 ? 4.047 -10.842 -11.160 1.00 96.38 107 LEU A CA 1
ATOM 815 C C . LEU A 1 107 ? 4.961 -11.398 -12.252 1.00 96.38 107 LEU A C 1
ATOM 817 O O . LEU A 1 107 ? 5.379 -10.644 -13.130 1.00 96.38 107 LEU A O 1
ATOM 821 N N . MET A 1 108 ? 5.232 -12.708 -12.251 1.00 96.50 108 MET A N 1
ATOM 822 C CA . MET A 1 108 ? 6.142 -13.313 -13.230 1.00 96.50 108 MET A CA 1
ATOM 823 C C . MET A 1 108 ? 5.618 -13.162 -14.655 1.00 96.50 108 MET A C 1
ATOM 825 O O . MET A 1 108 ? 6.374 -12.771 -15.540 1.00 96.50 108 MET A O 1
ATOM 829 N N . LYS A 1 109 ? 4.316 -13.372 -14.878 1.00 96.94 109 LYS A N 1
ATOM 830 C CA . LYS A 1 109 ? 3.707 -13.180 -16.199 1.00 96.94 109 LYS A CA 1
ATOM 831 C C . LYS A 1 109 ? 3.819 -11.730 -16.677 1.00 96.94 109 LYS A C 1
ATOM 833 O O . LYS A 1 109 ? 4.107 -11.492 -17.852 1.00 96.94 109 LYS A O 1
ATOM 838 N N . GLY A 1 110 ? 3.569 -10.766 -15.787 1.00 96.31 110 GLY A N 1
ATOM 839 C CA . GLY A 1 110 ? 3.678 -9.341 -16.101 1.00 96.31 110 GLY A CA 1
ATOM 840 C C . GLY A 1 110 ? 5.108 -8.936 -16.459 1.00 96.31 110 GLY A C 1
ATOM 841 O O . GLY A 1 110 ? 5.325 -8.297 -17.490 1.00 96.31 110 GLY A O 1
ATOM 842 N N . ILE A 1 111 ? 6.075 -9.370 -15.646 1.00 97.50 111 ILE A N 1
ATOM 843 C CA . ILE A 1 111 ? 7.507 -9.125 -15.851 1.00 97.50 111 ILE A CA 1
ATOM 844 C C . ILE A 1 111 ? 7.984 -9.759 -17.159 1.00 97.50 111 ILE A C 1
ATOM 846 O O . ILE A 1 111 ? 8.581 -9.079 -17.990 1.00 97.50 111 ILE A O 1
ATOM 850 N N . GLU A 1 112 ? 7.683 -11.039 -17.384 1.00 97.44 112 GLU A N 1
ATOM 851 C CA . GLU A 1 112 ? 8.090 -11.765 -18.589 1.00 97.44 112 GLU A CA 1
ATOM 852 C C . GLU A 1 112 ? 7.546 -11.102 -19.859 1.00 97.44 112 GLU A C 1
ATOM 854 O O . GLU A 1 112 ? 8.289 -10.905 -20.824 1.00 97.44 112 GLU A O 1
ATOM 859 N N . SER A 1 113 ? 6.270 -10.703 -19.846 1.00 97.62 113 SER A N 1
ATOM 860 C CA . SER A 1 113 ? 5.635 -10.036 -20.988 1.00 97.62 113 SER A CA 1
ATOM 861 C C . SER A 1 113 ? 6.299 -8.693 -21.301 1.00 97.62 113 SER A C 1
ATOM 863 O O . SER A 1 113 ? 6.567 -8.389 -22.465 1.00 97.62 113 SER A O 1
ATOM 865 N N . GLY A 1 114 ? 6.590 -7.884 -20.277 1.00 97.69 114 GLY A N 1
ATOM 866 C CA . GLY A 1 114 ? 7.261 -6.601 -20.472 1.00 97.69 114 GLY A CA 1
ATOM 867 C C . GLY A 1 114 ? 8.711 -6.757 -20.930 1.00 97.69 114 GLY A C 1
ATOM 868 O O . GLY A 1 114 ? 9.131 -6.045 -21.843 1.00 97.69 114 GLY A O 1
ATOM 869 N N . LEU A 1 115 ? 9.451 -7.724 -20.375 1.00 97.88 115 LEU A N 1
ATOM 870 C CA . LEU A 1 115 ? 10.822 -8.025 -20.797 1.00 97.88 115 LEU A CA 1
ATOM 871 C C . LEU A 1 115 ? 10.877 -8.364 -22.289 1.00 97.88 115 LEU A C 1
ATOM 873 O O . LEU A 1 115 ? 11.666 -7.753 -23.011 1.00 97.88 115 LEU A O 1
ATOM 877 N N . HIS A 1 116 ? 10.009 -9.267 -22.761 1.00 98.31 116 HIS A N 1
ATOM 878 C CA . HIS A 1 116 ? 9.926 -9.616 -24.181 1.00 98.31 116 HIS A CA 1
ATOM 879 C C . HIS A 1 116 ? 9.569 -8.398 -25.038 1.00 98.31 116 HIS A C 1
ATOM 881 O O . HIS A 1 116 ? 10.292 -8.091 -25.983 1.00 98.31 116 HIS A O 1
ATOM 887 N N . HIS A 1 117 ? 8.526 -7.648 -24.665 1.00 98.12 117 HIS A N 1
ATOM 888 C CA . HIS A 1 117 ? 8.071 -6.484 -25.428 1.00 98.12 117 HIS A CA 1
ATOM 889 C C . HIS A 1 117 ? 9.178 -5.442 -25.652 1.00 98.12 117 HIS A C 1
ATOM 891 O O . HIS A 1 117 ? 9.420 -5.003 -26.780 1.00 98.12 117 HIS A O 1
ATOM 897 N N . TYR A 1 118 ? 9.863 -5.027 -24.583 1.00 98.31 118 TYR A N 1
ATOM 898 C CA . TYR A 1 118 ? 10.902 -4.005 -24.695 1.00 98.31 118 TYR A CA 1
ATOM 899 C C . TYR A 1 118 ? 12.166 -4.541 -25.373 1.00 98.31 118 TYR A C 1
ATOM 901 O O . TYR A 1 118 ? 12.783 -3.816 -26.155 1.00 98.31 118 TYR A O 1
ATOM 909 N N . TYR A 1 119 ? 12.536 -5.801 -25.123 1.00 98.31 119 TYR A N 1
ATOM 910 C CA . TYR A 1 119 ? 13.687 -6.430 -25.767 1.00 98.31 119 TYR A CA 1
ATOM 911 C C . TYR A 1 119 ? 13.498 -6.552 -27.281 1.00 98.31 119 TYR A C 1
ATOM 913 O O . TYR A 1 119 ? 14.371 -6.130 -28.043 1.00 98.31 119 TYR A O 1
ATOM 921 N N . GLU A 1 120 ? 12.352 -7.074 -27.725 1.00 98.50 120 GLU A N 1
ATOM 922 C CA . GLU A 1 120 ? 12.012 -7.191 -29.145 1.00 98.50 120 GLU A CA 1
ATOM 923 C C . GLU A 1 120 ? 12.070 -5.825 -29.824 1.00 98.50 120 GLU A C 1
ATOM 925 O O . GLU A 1 120 ? 12.675 -5.693 -30.889 1.00 98.50 120 GLU A O 1
ATOM 930 N N . LYS A 1 121 ? 11.564 -4.772 -29.164 1.00 98.25 121 LYS A N 1
ATOM 931 C CA . LYS A 1 121 ? 11.603 -3.425 -29.734 1.00 98.25 121 LYS A CA 1
ATOM 932 C C . LYS A 1 121 ? 13.019 -2.895 -29.952 1.00 98.25 121 LYS A C 1
ATOM 934 O O . LYS A 1 121 ? 13.267 -2.176 -30.922 1.00 98.25 121 LYS A O 1
ATOM 939 N N . VAL A 1 122 ? 13.946 -3.234 -29.057 1.00 98.38 122 VAL A N 1
ATOM 940 C CA . VAL A 1 122 ? 15.367 -2.914 -29.233 1.00 98.38 122 VAL A CA 1
ATOM 941 C C . VAL A 1 122 ? 15.948 -3.698 -30.406 1.00 98.38 122 VAL A C 1
ATOM 943 O O . VAL A 1 122 ? 16.634 -3.095 -31.229 1.00 98.38 122 VAL A O 1
ATOM 946 N N . GLN A 1 123 ? 15.663 -5.002 -30.518 1.00 98.44 123 GLN A N 1
ATOM 947 C CA . GLN A 1 123 ? 16.181 -5.827 -31.617 1.00 98.44 123 GLN A CA 1
ATOM 948 C C . GLN A 1 123 ? 15.670 -5.361 -32.985 1.00 98.44 123 GLN A C 1
ATOM 950 O O . GLN A 1 123 ? 16.471 -5.225 -33.904 1.00 98.44 123 GLN A O 1
ATOM 955 N N . GLU A 1 124 ? 14.381 -5.027 -33.110 1.00 97.94 124 GLU A N 1
ATOM 956 C CA . GLU A 1 124 ? 13.786 -4.491 -34.347 1.00 97.94 124 GLU A CA 1
ATOM 957 C C . GLU A 1 124 ? 14.507 -3.246 -34.876 1.00 97.94 124 GLU A C 1
ATOM 959 O O . GLU A 1 124 ? 14.567 -3.015 -36.082 1.00 97.94 124 GLU A O 1
ATOM 964 N N . LEU A 1 125 ? 15.007 -2.406 -33.968 1.00 97.81 125 LEU A N 1
ATOM 965 C CA . LEU A 1 125 ? 15.604 -1.114 -34.295 1.00 97.81 125 LEU A CA 1
ATOM 966 C C . LEU A 1 125 ? 17.131 -1.146 -34.306 1.00 97.81 125 LEU A C 1
ATOM 968 O O . LEU A 1 125 ? 17.735 -0.118 -34.594 1.00 97.81 125 LEU A O 1
ATOM 972 N N . LYS A 1 126 ? 17.752 -2.277 -33.959 1.00 95.00 126 LYS A N 1
ATOM 973 C CA . LYS A 1 126 ? 19.201 -2.393 -33.749 1.00 95.00 126 LYS A CA 1
ATOM 974 C C . LYS A 1 126 ? 20.003 -2.233 -35.036 1.00 95.00 126 LYS A C 1
ATOM 976 O O . LYS A 1 126 ? 21.059 -1.605 -35.016 1.00 95.00 126 LYS A O 1
ATOM 981 N N . ASP A 1 127 ? 19.475 -2.745 -36.143 1.00 95.75 127 ASP A N 1
ATOM 982 C CA . ASP A 1 127 ? 20.133 -2.727 -37.450 1.00 95.75 127 ASP A CA 1
ATOM 983 C C . ASP A 1 127 ? 19.766 -1.456 -38.234 1.00 95.75 127 ASP A C 1
ATOM 985 O O . ASP A 1 127 ? 19.145 -1.496 -39.298 1.00 95.75 127 ASP A O 1
ATOM 989 N N . PHE A 1 128 ? 20.127 -0.296 -37.681 1.00 94.81 128 PHE A N 1
ATOM 990 C CA . PHE A 1 128 ? 19.956 1.002 -38.334 1.00 94.81 128 PHE A CA 1
ATOM 991 C C . PHE A 1 128 ? 21.234 1.450 -39.057 1.00 94.81 128 PHE A C 1
ATOM 993 O O . PHE A 1 128 ? 22.347 1.125 -38.649 1.00 94.81 128 PHE A O 1
ATOM 1000 N N . ASP A 1 129 ? 21.083 2.257 -40.110 1.00 95.00 129 ASP A N 1
ATOM 1001 C CA . ASP A 1 129 ? 22.209 2.966 -40.729 1.00 95.00 129 ASP A CA 1
ATOM 1002 C C . ASP A 1 129 ? 22.731 4.057 -39.769 1.00 95.00 129 ASP A C 1
ATOM 1004 O O . ASP A 1 129 ? 21.975 4.985 -39.459 1.00 95.00 129 ASP A O 1
ATOM 1008 N N . PRO A 1 130 ? 24.003 4.013 -39.322 1.00 92.31 130 PRO A N 1
ATOM 1009 C CA . PRO A 1 130 ? 24.570 5.020 -38.424 1.00 92.31 130 PRO A CA 1
ATOM 1010 C C . PRO A 1 130 ? 24.552 6.450 -38.976 1.00 92.31 130 PRO A C 1
ATOM 1012 O O . PRO A 1 130 ? 24.606 7.405 -38.201 1.00 92.31 130 PRO A O 1
ATOM 1015 N N . GLN A 1 131 ? 24.476 6.622 -40.299 1.00 96.62 131 GLN A N 1
ATOM 1016 C CA . GLN A 1 131 ? 24.369 7.940 -40.929 1.00 96.62 131 GLN A CA 1
ATOM 1017 C C . GLN A 1 131 ? 22.929 8.481 -40.901 1.00 96.62 131 GLN A C 1
ATOM 1019 O O . GLN A 1 131 ? 22.715 9.688 -41.038 1.00 96.62 131 GLN A O 1
ATOM 1024 N N . ASN A 1 132 ? 21.935 7.623 -40.650 1.00 97.75 132 ASN A N 1
ATOM 1025 C CA . ASN A 1 132 ? 20.550 8.021 -40.439 1.00 97.75 132 ASN A CA 1
ATOM 1026 C C . ASN A 1 132 ? 20.296 8.338 -38.957 1.00 97.75 132 ASN A C 1
ATOM 1028 O O . ASN A 1 132 ? 19.905 7.489 -38.152 1.00 97.75 132 ASN A O 1
ATOM 1032 N N . ILE A 1 133 ? 20.463 9.612 -38.604 1.00 97.44 133 ILE A N 1
ATOM 1033 C CA . ILE A 1 133 ? 20.302 10.098 -37.228 1.00 97.44 133 ILE A CA 1
ATOM 1034 C C . ILE A 1 133 ? 18.878 9.899 -36.684 1.00 97.44 133 ILE A C 1
ATOM 1036 O O . ILE A 1 133 ? 18.703 9.717 -35.479 1.00 97.44 133 ILE A O 1
ATOM 1040 N N . GLU A 1 134 ? 17.846 9.911 -37.531 1.00 98.00 134 GLU A N 1
ATOM 1041 C CA . GLU A 1 134 ? 16.477 9.650 -37.075 1.00 98.00 134 GLU A CA 1
ATOM 1042 C C . GLU A 1 134 ? 16.314 8.192 -36.626 1.00 98.00 134 GLU A C 1
ATOM 1044 O O . GLU A 1 134 ? 15.767 7.932 -35.551 1.00 98.00 134 GLU A O 1
ATOM 1049 N N . ALA A 1 135 ? 16.832 7.246 -37.411 1.00 97.31 135 ALA A N 1
ATOM 1050 C CA . ALA A 1 135 ? 16.824 5.830 -37.060 1.00 97.31 135 ALA A CA 1
ATOM 1051 C C . ALA A 1 135 ? 17.665 5.562 -35.800 1.00 97.31 135 ALA A C 1
ATOM 1053 O O . ALA A 1 135 ? 17.188 4.898 -34.877 1.00 97.31 135 ALA A O 1
ATOM 1054 N N . ALA A 1 136 ? 18.844 6.186 -35.695 1.00 97.44 136 ALA A N 1
ATOM 1055 C CA . ALA A 1 136 ? 19.681 6.117 -34.498 1.00 97.44 136 ALA A CA 1
ATOM 1056 C C . ALA A 1 136 ? 18.943 6.614 -33.239 1.00 97.44 136 ALA A C 1
ATOM 1058 O O . ALA A 1 136 ? 18.990 5.976 -32.188 1.00 97.44 136 ALA A O 1
ATOM 1059 N N . ARG A 1 137 ? 18.197 7.726 -33.332 1.00 98.31 137 ARG A N 1
ATOM 1060 C CA . ARG A 1 137 ? 17.390 8.252 -32.214 1.00 98.31 137 ARG A CA 1
ATOM 1061 C C . ARG A 1 137 ? 16.257 7.308 -31.809 1.00 98.31 137 ARG A C 1
ATOM 1063 O O . ARG A 1 137 ? 15.988 7.179 -30.615 1.00 98.31 137 ARG A O 1
ATOM 1070 N N . LYS A 1 138 ? 15.607 6.638 -32.768 1.00 98.19 138 LYS A N 1
ATOM 1071 C CA . LYS A 1 138 ? 14.573 5.625 -32.483 1.00 98.19 138 LYS A CA 1
ATOM 1072 C C . LYS A 1 138 ? 15.161 4.434 -31.729 1.00 98.19 138 LYS A C 1
ATOM 1074 O O . LYS A 1 138 ? 14.588 4.033 -30.717 1.00 98.19 138 LYS A O 1
ATOM 1079 N N . TYR A 1 139 ? 16.316 3.931 -32.167 1.00 98.38 139 TYR A N 1
ATOM 1080 C CA . TYR A 1 139 ? 17.037 2.872 -31.461 1.00 98.38 139 TYR A CA 1
ATOM 1081 C C . TYR A 1 139 ? 17.395 3.282 -30.028 1.00 98.38 139 TYR A C 1
ATOM 1083 O O . TYR A 1 139 ? 17.048 2.575 -29.085 1.00 98.38 139 TYR A O 1
ATOM 1091 N N . VAL A 1 140 ? 18.016 4.454 -29.841 1.00 98.19 140 VAL A N 1
ATOM 1092 C CA . VAL A 1 140 ? 18.396 4.940 -28.503 1.00 98.19 140 VAL A CA 1
ATOM 1093 C C . VAL A 1 140 ? 17.173 5.089 -27.594 1.00 98.19 140 VAL A C 1
ATOM 1095 O O . VAL A 1 140 ? 17.238 4.707 -26.430 1.00 98.19 140 VAL A O 1
ATOM 1098 N N . ASN A 1 141 ? 16.033 5.576 -28.103 1.00 98.31 141 ASN A N 1
ATOM 1099 C CA . ASN A 1 141 ? 14.804 5.651 -27.308 1.00 98.31 141 ASN A CA 1
ATOM 1100 C C . ASN A 1 141 ? 14.318 4.268 -26.844 1.00 98.31 141 ASN A C 1
ATOM 1102 O O . ASN A 1 141 ? 13.940 4.122 -25.683 1.00 98.31 141 ASN A O 1
ATOM 1106 N N . ALA A 1 142 ? 14.336 3.265 -27.726 1.00 98.56 142 ALA A N 1
ATOM 1107 C CA . ALA A 1 142 ? 13.961 1.897 -27.371 1.00 98.56 142 ALA A CA 1
ATOM 1108 C C . ALA A 1 142 ? 14.939 1.285 -26.358 1.00 98.56 142 ALA A C 1
ATOM 1110 O O . ALA A 1 142 ? 14.503 0.706 -25.367 1.00 98.56 142 ALA A O 1
ATOM 1111 N N . TYR A 1 143 ? 16.244 1.486 -26.560 1.00 98.38 143 TYR A N 1
ATOM 1112 C CA . TYR A 1 143 ? 17.292 1.040 -25.640 1.00 98.38 143 TYR A CA 1
ATOM 1113 C C . TYR A 1 143 ? 17.098 1.619 -24.234 1.00 98.38 143 TYR A C 1
ATOM 1115 O O . TYR A 1 143 ? 17.094 0.879 -23.255 1.00 98.38 143 TYR A O 1
ATOM 1123 N N . VAL A 1 144 ? 16.881 2.933 -24.130 1.00 98.25 144 VAL A N 1
ATOM 1124 C CA . VAL A 1 144 ? 16.680 3.613 -22.843 1.00 98.25 144 VAL A CA 1
ATOM 1125 C C . VAL A 1 144 ? 15.410 3.118 -22.147 1.00 98.25 144 VAL A C 1
ATOM 1127 O O . VAL A 1 144 ? 15.443 2.857 -20.950 1.00 98.25 144 VAL A O 1
ATOM 1130 N N . LYS A 1 145 ? 14.308 2.913 -22.881 1.00 98.00 145 LYS A N 1
ATOM 1131 C CA . LYS A 1 145 ? 13.076 2.336 -22.313 1.00 98.00 145 LYS A CA 1
ATOM 1132 C C . LYS A 1 145 ? 13.278 0.916 -21.794 1.00 98.00 145 LYS A C 1
ATOM 1134 O O . LYS A 1 145 ? 12.781 0.600 -20.722 1.00 98.00 145 LYS A O 1
ATOM 1139 N N . TYR A 1 146 ? 14.015 0.084 -22.528 1.00 98.44 146 TYR A N 1
ATOM 1140 C CA . TYR A 1 146 ? 14.363 -1.258 -22.072 1.00 98.44 146 TYR A CA 1
ATOM 1141 C C . TYR A 1 146 ? 15.192 -1.215 -20.780 1.00 98.44 146 TYR A C 1
ATOM 1143 O O . TYR A 1 146 ? 14.856 -1.908 -19.824 1.00 98.44 146 TYR A O 1
ATOM 1151 N N . MET A 1 147 ? 16.202 -0.341 -20.697 1.00 98.00 147 MET A N 1
ATOM 1152 C CA . MET 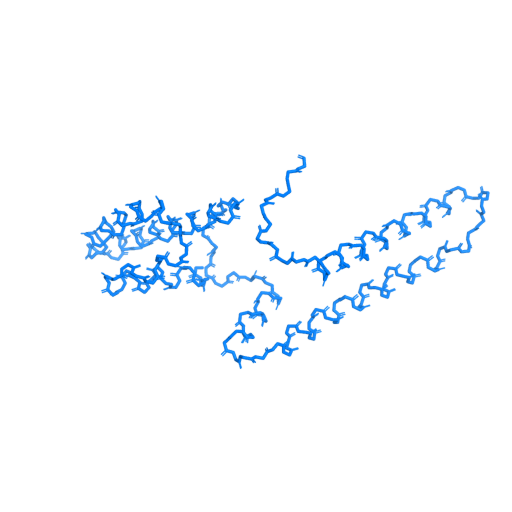A 1 147 ? 16.995 -0.169 -19.471 1.00 98.00 147 MET A CA 1
ATOM 1153 C C . MET A 1 147 ? 16.146 0.327 -18.293 1.00 98.00 147 MET A C 1
ATOM 1155 O O . MET A 1 147 ? 16.207 -0.263 -17.219 1.00 98.00 147 MET A O 1
ATOM 1159 N N . HIS A 1 148 ? 15.280 1.324 -18.508 1.00 96.19 148 HIS A N 1
ATOM 1160 C CA . HIS A 1 148 ? 14.343 1.813 -17.487 1.00 96.19 148 HIS A CA 1
ATOM 1161 C C . HIS A 1 148 ? 13.250 0.812 -17.099 1.00 96.19 148 HIS A C 1
ATOM 1163 O O . HIS A 1 148 ? 12.559 1.033 -16.110 1.00 96.19 148 HIS A O 1
ATOM 1169 N N . TYR A 1 149 ? 13.074 -0.271 -17.853 1.00 97.12 149 TYR A N 1
ATOM 1170 C CA . TYR A 1 149 ? 12.219 -1.375 -17.442 1.00 97.12 149 TYR A CA 1
ATOM 1171 C C . TYR A 1 149 ? 12.995 -2.405 -16.609 1.00 97.12 149 TYR A C 1
ATOM 1173 O O . TYR A 1 149 ? 12.520 -2.835 -15.564 1.00 97.12 149 TYR A O 1
ATOM 1181 N N . VAL A 1 150 ? 14.204 -2.778 -17.041 1.00 97.38 150 VAL A N 1
ATOM 1182 C CA . VAL A 1 150 ? 15.017 -3.825 -16.397 1.00 97.38 150 VAL A CA 1
ATOM 1183 C C . VAL A 1 150 ? 15.600 -3.378 -15.056 1.00 97.38 150 VAL A C 1
ATOM 1185 O O . VAL A 1 150 ? 15.562 -4.141 -14.093 1.00 97.38 150 VAL A O 1
ATOM 1188 N N . GLU A 1 151 ? 16.153 -2.167 -14.981 1.00 94.56 151 GLU A N 1
ATOM 1189 C CA . GLU A 1 151 ? 16.875 -1.703 -13.791 1.00 94.56 151 GLU A CA 1
ATOM 1190 C C . GLU A 1 151 ? 15.973 -1.612 -12.546 1.00 94.56 151 GLU A C 1
ATOM 1192 O O . GLU A 1 151 ? 16.335 -2.223 -11.537 1.00 94.56 151 GLU A O 1
ATOM 1197 N N . PRO A 1 152 ? 14.786 -0.968 -12.588 1.00 93.94 152 PRO A N 1
ATOM 1198 C CA . PRO A 1 152 ? 13.905 -0.932 -11.424 1.00 93.94 152 PRO A CA 1
ATOM 1199 C C . PRO A 1 152 ? 13.432 -2.322 -10.996 1.00 93.94 152 PRO A C 1
ATOM 1201 O O . PRO A 1 152 ? 13.366 -2.591 -9.805 1.00 93.94 152 PRO A O 1
ATOM 1204 N N . LEU A 1 153 ? 13.168 -3.238 -11.940 1.00 94.69 153 LEU A N 1
ATOM 1205 C CA . LEU A 1 153 ? 12.791 -4.617 -11.608 1.00 94.69 153 LEU A CA 1
ATOM 1206 C C . LEU A 1 153 ? 13.899 -5.344 -10.837 1.00 94.69 153 LEU A C 1
ATOM 1208 O O . LEU A 1 153 ? 13.616 -6.013 -9.846 1.00 94.69 153 LEU A O 1
ATOM 1212 N N . TYR A 1 154 ? 15.156 -5.198 -11.267 1.00 93.62 154 TYR A N 1
ATOM 1213 C CA . TYR A 1 154 ? 16.299 -5.771 -10.558 1.00 93.62 154 TYR A CA 1
ATOM 1214 C C . TYR A 1 154 ? 16.466 -5.151 -9.168 1.00 93.62 154 TYR A C 1
ATOM 1216 O O . TYR A 1 154 ? 16.648 -5.879 -8.195 1.00 93.62 154 TYR A O 1
ATOM 1224 N N . GLN A 1 155 ? 16.372 -3.824 -9.060 1.00 92.31 155 GLN A N 1
ATOM 1225 C CA . GLN A 1 155 ? 16.469 -3.122 -7.779 1.00 92.31 155 GLN A CA 1
ATOM 1226 C C . GLN A 1 155 ? 15.357 -3.567 -6.823 1.00 92.31 155 GLN A C 1
ATOM 1228 O O . GLN A 1 155 ? 15.651 -3.995 -5.715 1.00 92.31 155 GLN A O 1
ATOM 1233 N N . THR A 1 156 ? 14.094 -3.575 -7.255 1.00 90.44 156 THR A N 1
ATOM 1234 C CA . THR A 1 156 ? 12.970 -4.047 -6.430 1.00 90.44 156 THR A CA 1
ATOM 1235 C C . THR A 1 156 ? 13.119 -5.513 -6.010 1.00 90.44 156 THR A C 1
ATOM 1237 O O . THR A 1 156 ? 12.716 -5.865 -4.908 1.00 90.44 156 THR A O 1
ATOM 1240 N N . ALA A 1 157 ? 13.698 -6.373 -6.854 1.00 89.81 157 ALA A N 1
ATOM 1241 C CA . ALA A 1 157 ? 13.860 -7.796 -6.548 1.00 89.81 157 ALA A CA 1
ATOM 1242 C C . ALA A 1 157 ? 15.073 -8.124 -5.658 1.00 89.81 157 ALA A C 1
ATOM 1244 O O . ALA A 1 157 ? 15.106 -9.204 -5.068 1.00 89.81 157 ALA A O 1
ATOM 1245 N N . THR A 1 158 ? 16.090 -7.256 -5.611 1.00 89.00 158 THR A N 1
ATOM 1246 C CA . THR A 1 158 ? 17.376 -7.543 -4.942 1.00 89.00 158 THR A CA 1
ATOM 1247 C C . THR A 1 158 ? 17.702 -6.626 -3.771 1.00 89.00 158 THR A C 1
ATOM 1249 O O . THR A 1 158 ? 18.534 -6.996 -2.943 1.00 89.00 158 THR A O 1
ATOM 1252 N N . SER A 1 159 ? 17.066 -5.460 -3.681 1.00 84.00 159 SER A N 1
ATOM 1253 C CA . SER A 1 159 ? 17.166 -4.599 -2.506 1.00 84.00 159 SER A CA 1
ATOM 1254 C C . SER A 1 159 ? 16.413 -5.226 -1.335 1.00 84.00 159 SER A C 1
ATOM 1256 O O . SER A 1 159 ? 15.351 -5.824 -1.516 1.00 84.00 159 SER A O 1
ATOM 1258 N N . GLU A 1 160 ? 16.939 -5.068 -0.119 1.00 66.44 160 GLU A N 1
ATOM 1259 C CA . GLU A 1 160 ? 16.135 -5.314 1.076 1.00 66.44 160 GLU A CA 1
ATOM 1260 C C . GLU A 1 160 ? 14.928 -4.371 1.041 1.00 66.44 160 GLU A C 1
ATOM 1262 O O . GLU A 1 160 ? 15.062 -3.181 0.739 1.00 66.44 160 GLU A O 1
ATOM 1267 N N . VAL A 1 161 ? 13.736 -4.908 1.311 1.00 56.69 161 VAL A N 1
ATOM 1268 C CA . VAL A 1 161 ? 12.541 -4.085 1.509 1.00 56.69 161 VAL A CA 1
ATOM 1269 C C . VAL A 1 161 ? 12.689 -3.417 2.873 1.00 56.69 161 VAL A C 1
ATOM 1271 O O . VAL A 1 161 ? 12.145 -3.874 3.874 1.00 56.69 161 VAL A O 1
ATOM 1274 N N . GLU A 1 162 ? 13.473 -2.348 2.930 1.00 51.91 162 GLU A N 1
ATOM 1275 C CA . GLU A 1 162 ? 13.305 -1.355 3.979 1.00 51.91 162 GLU A CA 1
ATOM 1276 C C . GLU A 1 162 ? 11.972 -0.643 3.719 1.00 51.91 162 GLU A C 1
ATOM 1278 O O . GLU A 1 162 ? 11.612 -0.389 2.565 1.00 51.91 162 GLU A O 1
ATOM 1283 N N . HIS A 1 163 ? 11.217 -0.326 4.776 1.00 40.34 163 HIS A N 1
ATOM 1284 C CA . HIS A 1 163 ? 10.116 0.633 4.680 1.00 40.34 163 HIS A CA 1
ATOM 1285 C C . HIS A 1 163 ? 10.687 1.920 4.072 1.00 40.34 163 HIS A C 1
ATOM 1287 O O . HIS A 1 163 ? 11.353 2.691 4.762 1.00 40.34 163 HIS A O 1
ATOM 1293 N N . SER A 1 164 ? 10.509 2.121 2.764 1.00 39.88 164 SER A N 1
ATOM 1294 C CA . SER A 1 164 ? 11.152 3.223 2.062 1.00 39.88 164 SER A CA 1
ATOM 1295 C C . SER A 1 164 ? 10.515 4.533 2.510 1.00 39.88 164 SER A C 1
ATOM 1297 O O . SER A 1 164 ? 9.437 4.913 2.047 1.00 39.88 164 SER A O 1
ATOM 1299 N N . VAL A 1 165 ? 11.222 5.216 3.407 1.00 42.78 165 VAL A N 1
ATOM 1300 C CA . VAL A 1 165 ? 11.173 6.663 3.594 1.00 42.78 165 VAL A CA 1
ATOM 1301 C C . VAL A 1 165 ? 11.282 7.300 2.206 1.00 42.78 165 VAL A C 1
ATOM 1303 O O . VAL A 1 165 ? 12.151 6.932 1.417 1.00 42.78 165 VAL A O 1
ATOM 1306 N N . GLY A 1 166 ? 10.335 8.181 1.884 1.00 35.75 166 GLY A N 1
ATOM 1307 C CA . GLY A 1 166 ? 10.106 8.694 0.537 1.00 35.75 166 GLY A CA 1
ATOM 1308 C C . GLY A 1 166 ? 11.366 9.164 -0.198 1.00 35.75 166 GLY A C 1
ATOM 1309 O O . GLY A 1 166 ? 12.204 9.879 0.346 1.00 35.75 166 GLY A O 1
ATOM 1310 N N . HIS A 1 167 ? 11.454 8.805 -1.478 1.00 33.78 167 HIS A N 1
ATOM 1311 C CA . HIS A 1 167 ? 12.345 9.469 -2.419 1.00 33.78 167 HIS A CA 1
ATOM 1312 C C . HIS A 1 167 ? 11.824 10.890 -2.682 1.00 33.78 167 HIS A C 1
ATOM 1314 O O . HIS A 1 167 ? 10.835 11.075 -3.395 1.00 33.78 167 HIS A O 1
ATOM 1320 N N . GLU A 1 168 ? 12.488 11.891 -2.104 1.00 34.88 168 GLU A N 1
ATOM 1321 C CA . GLU A 1 168 ? 12.424 13.269 -2.594 1.00 34.88 168 GLU A CA 1
ATOM 1322 C C . GLU A 1 168 ? 13.113 13.355 -3.968 1.00 34.88 168 GLU A C 1
ATOM 1324 O O . GLU A 1 168 ? 14.210 12.822 -4.165 1.00 34.88 168 GLU A O 1
ATOM 1329 N N . HIS A 1 169 ? 12.446 14.023 -4.911 1.00 33.47 169 HIS A N 1
ATOM 1330 C CA . HIS A 1 169 ? 13.004 14.505 -6.176 1.00 33.47 169 HIS A CA 1
ATOM 1331 C C . HIS A 1 169 ? 13.219 16.014 -6.101 1.00 33.47 169 HIS A C 1
ATOM 1333 O O . HIS A 1 169 ? 12.317 16.701 -5.568 1.00 33.47 169 HIS A O 1
#

Radius of gyration: 23.67 Å; Cα contacts (8 Å, |Δi|>4): 131; chains: 1; bounding box: 53×34×64 Å

pLDDT: mean 91.52, std 13.33, range [33.47, 98.62]

Nearest PDB structures (foldseek):
  4ons-assembly1_A  TM=2.541E-01  e=2.330E+00  Mus musculus
  8vc9-assembly3_F  TM=2.671E-01  e=7.656E+00  Lepto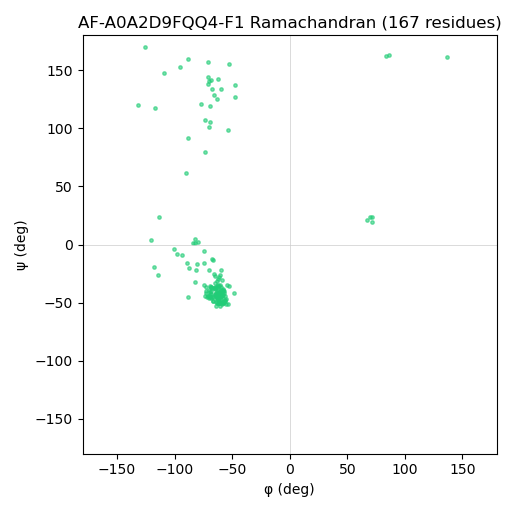spira interrogans serovar Copenhageni

Secondary structure (DSSP, 8-state):
--SHHHHHHHHHHHHT--HHHHTTS-GGGHHHHHHHHHHHHHHHTT-HHHHHHHHHHHHHHHHHHHHHHTT-----PPPTT----HHHHHHHHHHHHT--HHHHHHHHHHHHHHHHHHHHHHHHHHS--TT-HHHHHHHHHHHHHHHHHHHHHHHHHHS----------

Sequence (169 aa):
MDGPVVQDAQTALETGDLTPVLKWITDEQEAEVETVFHEVLDIRGKGENVQKVADRHFFETVVRLHRQAEGAPYTGLKPAGTDFGPAITAADEALENGSLADVHQLLMKGIESGLHHYYEKVQELKDFDPQNIEAARKYVNAYVKYMHYVEPLYQTATSEVEHSVGHEH

Mean predicted aligned error: 7.63 Å

Foldseek 3Di:
DPDLLLVLLVVCLVVVHCVSLPVLADPVCVVVLVVLSVVLNVFLVVDDVSVVVSSLVSSLSSQCRSCVVLLHHRPGDDDPPDPPDPLVVLVVVCVVVVHCVSNVVVVVVVLVVVLCVLVVQLVVLVPDDPVPVVSVVSNVVSVVVNCVSPVVVCCVVPPDPDSDNDDDD